Protein AF-A0A7W1V451-F1 (afdb_monomer)

Nearest PDB structures (foldseek):
  8eeu-assembly1_D  TM=3.106E-01  e=3.414E+00  Venezuelan equine encephalitis virus
  8eeu-assembly1_B  TM=3.093E-01  e=8.104E+00  Venezuelan equine encephalitis virus

Mean predicted aligned error: 8.92 Å

pLDDT: mean 75.68, std 14.33, range [35.28, 96.25]

Structure (mmCIF, N/CA/C/O backbone):
data_AF-A0A7W1V451-F1
#
_entry.id   AF-A0A7W1V451-F1
#
loop_
_atom_site.group_PDB
_atom_site.id
_atom_site.type_symbol
_atom_sit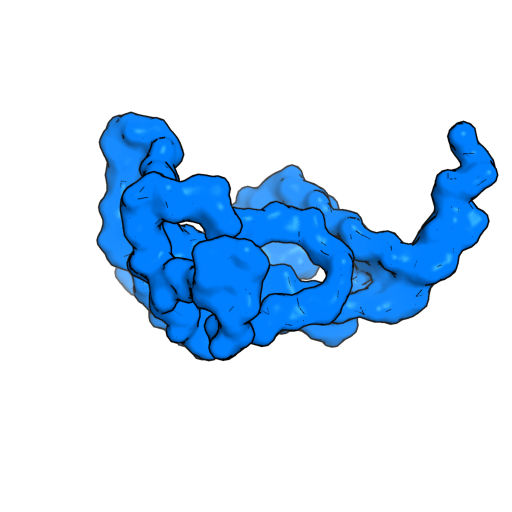e.label_atom_id
_atom_site.label_alt_id
_atom_site.label_comp_id
_atom_site.label_asym_id
_atom_site.label_entity_id
_atom_site.label_seq_id
_atom_site.pdbx_PDB_ins_code
_atom_site.Cartn_x
_atom_site.Cartn_y
_atom_site.Cartn_z
_atom_site.occupancy
_atom_site.B_iso_or_equiv
_atom_site.auth_seq_id
_atom_site.auth_comp_id
_atom_site.auth_asym_id
_atom_site.auth_atom_id
_atom_site.pdbx_PDB_model_num
ATOM 1 N N . MET A 1 1 ? -13.291 -2.517 11.610 1.00 83.94 1 MET A N 1
ATOM 2 C CA . MET A 1 1 ? -13.095 -3.174 10.296 1.00 83.94 1 MET A CA 1
ATOM 3 C C . MET A 1 1 ? -11.725 -3.827 10.318 1.00 83.94 1 MET A C 1
ATOM 5 O O . MET A 1 1 ? -10.868 -3.314 11.020 1.00 83.94 1 MET A O 1
ATOM 9 N N . THR A 1 2 ? -11.513 -4.930 9.608 1.00 88.25 2 THR A N 1
ATOM 10 C CA . THR A 1 2 ? -10.201 -5.589 9.519 1.00 88.25 2 THR A CA 1
ATOM 11 C C . THR A 1 2 ? -9.749 -5.605 8.068 1.00 88.25 2 THR A C 1
ATOM 13 O O . THR A 1 2 ? -10.514 -6.036 7.213 1.00 88.25 2 THR A O 1
ATOM 16 N N . LEU A 1 3 ? -8.558 -5.087 7.781 1.00 87.88 3 LEU A N 1
ATOM 17 C CA . LEU A 1 3 ? -7.928 -5.180 6.467 1.00 87.88 3 LEU A CA 1
ATOM 18 C C . LEU A 1 3 ? -7.294 -6.563 6.315 1.00 87.88 3 LEU A C 1
ATOM 20 O O . LEU A 1 3 ? -6.663 -7.053 7.243 1.00 87.88 3 LEU A O 1
ATOM 24 N N . GLU A 1 4 ? -7.495 -7.182 5.156 1.00 90.00 4 GLU A N 1
ATOM 25 C CA . G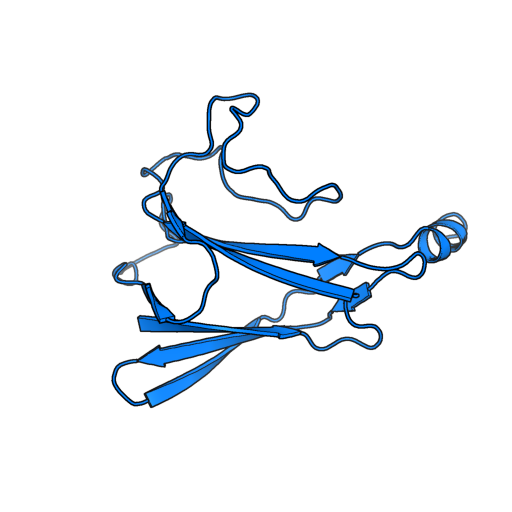LU A 1 4 ? -7.037 -8.551 4.881 1.00 90.00 4 GLU A CA 1
ATOM 26 C C . GLU A 1 4 ? -6.044 -8.570 3.704 1.00 90.00 4 GLU A C 1
ATOM 28 O O . GLU A 1 4 ? -5.130 -9.388 3.659 1.00 90.00 4 GLU A O 1
ATOM 33 N N . GLY A 1 5 ? -6.167 -7.646 2.740 1.00 89.31 5 GLY A N 1
ATOM 34 C CA . GLY A 1 5 ? -5.185 -7.565 1.661 1.00 89.31 5 GLY A CA 1
ATOM 35 C C . GLY A 1 5 ? -5.470 -6.553 0.559 1.00 89.31 5 GLY A C 1
ATOM 36 O O . GLY A 1 5 ? -6.491 -5.861 0.542 1.00 89.31 5 GLY A O 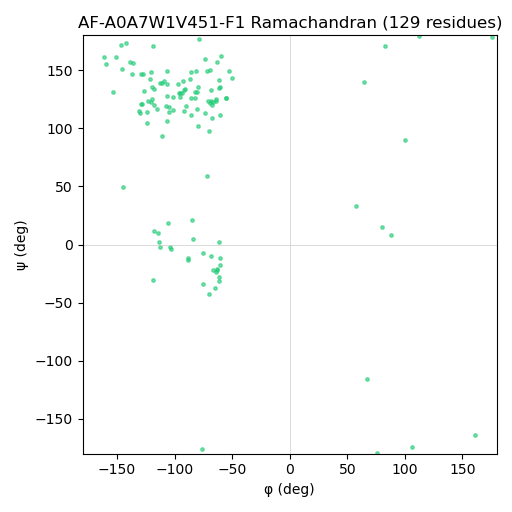1
ATOM 37 N N . VAL A 1 6 ? -4.533 -6.488 -0.391 1.00 89.62 6 VAL A N 1
ATOM 38 C CA . VAL A 1 6 ? -4.615 -5.649 -1.591 1.00 89.62 6 VAL A CA 1
ATOM 39 C C . VAL A 1 6 ? -4.397 -6.493 -2.838 1.00 89.62 6 VAL A C 1
ATOM 41 O O . VAL A 1 6 ? -3.435 -7.253 -2.939 1.00 89.62 6 VAL A O 1
ATOM 44 N N . ARG A 1 7 ? -5.278 -6.318 -3.825 1.00 91.00 7 ARG A N 1
ATOM 45 C CA . ARG A 1 7 ? -5.186 -6.977 -5.133 1.00 91.00 7 ARG A CA 1
ATOM 46 C C . ARG A 1 7 ? -5.069 -5.950 -6.243 1.00 91.00 7 ARG A C 1
ATOM 48 O O . ARG A 1 7 ? -5.830 -4.987 -6.292 1.00 91.00 7 ARG A O 1
ATOM 55 N N . LEU A 1 8 ? -4.160 -6.189 -7.180 1.00 89.44 8 LEU A N 1
ATOM 56 C CA . LEU A 1 8 ? -3.942 -5.324 -8.338 1.00 89.44 8 LEU A CA 1
ATOM 57 C C . LEU A 1 8 ? -4.430 -6.017 -9.614 1.00 89.44 8 LEU A C 1
ATOM 59 O O . LEU A 1 8 ? -4.205 -7.213 -9.795 1.00 89.44 8 LEU A O 1
ATOM 63 N N . ALA A 1 9 ? -5.050 -5.265 -10.528 1.00 84.00 9 ALA A N 1
ATOM 64 C CA . ALA A 1 9 ? -5.293 -5.723 -11.895 1.00 84.00 9 ALA A CA 1
ATOM 65 C C . ALA A 1 9 ? -4.613 -4.786 -12.890 1.00 84.00 9 ALA A C 1
ATOM 67 O O . ALA A 1 9 ? -4.901 -3.593 -12.929 1.00 84.00 9 ALA A O 1
ATOM 68 N N . GLY A 1 10 ? -3.738 -5.341 -13.724 1.00 79.19 10 GLY A N 1
ATOM 69 C CA . GLY A 1 10 ? -3.050 -4.624 -14.790 1.00 79.19 10 GLY A CA 1
ATOM 70 C C . GLY A 1 10 ? -2.519 -5.584 -15.848 1.00 79.19 10 GLY A C 1
ATOM 71 O O . GLY A 1 10 ? -2.276 -6.754 -15.555 1.00 79.19 10 GLY A O 1
ATOM 72 N N . ASP A 1 11 ? -2.334 -5.082 -17.072 1.00 76.62 11 ASP A N 1
ATOM 73 C CA . ASP A 1 11 ? -1.795 -5.865 -18.199 1.00 76.62 11 ASP A CA 1
ATOM 74 C C . ASP A 1 11 ? -0.370 -6.366 -17.910 1.00 76.62 11 ASP A C 1
ATOM 76 O O . ASP A 1 11 ? 0.036 -7.438 -18.355 1.00 76.62 11 ASP A O 1
ATOM 80 N N . LYS A 1 12 ? 0.377 -5.580 -17.128 1.00 80.12 12 LYS A N 1
ATOM 81 C CA . LYS A 1 12 ? 1.632 -5.969 -16.489 1.00 80.12 12 LYS A CA 1
ATOM 82 C C . LYS A 1 12 ? 1.494 -5.759 -14.993 1.00 80.12 12 LYS A C 1
ATOM 84 O O . LYS A 1 12 ? 1.167 -4.651 -14.559 1.00 80.12 12 LYS A O 1
ATOM 89 N N . GLN A 1 13 ? 1.720 -6.822 -14.231 1.00 82.12 13 GLN A N 1
ATOM 90 C CA . GLN A 1 13 ? 1.708 -6.756 -12.777 1.00 82.12 13 GLN A CA 1
ATOM 91 C C . GLN A 1 13 ? 3.082 -6.332 -12.247 1.00 82.12 13 GLN A C 1
ATOM 93 O O . GLN A 1 13 ? 4.095 -6.665 -12.868 1.00 82.12 13 GLN A O 1
ATOM 98 N N . PRO A 1 14 ? 3.126 -5.618 -11.112 1.00 85.94 14 PRO A N 1
ATOM 99 C CA . PRO A 1 14 ? 4.352 -5.440 -10.344 1.00 85.94 14 PRO A CA 1
ATOM 100 C C . PRO A 1 14 ? 5.017 -6.787 -10.032 1.00 85.94 14 PRO A C 1
ATOM 102 O O . PRO A 1 14 ? 4.341 -7.802 -9.867 1.00 85.94 14 PRO A O 1
ATOM 105 N N . LEU A 1 15 ? 6.344 -6.780 -9.931 1.00 88.38 15 LEU A N 1
ATOM 106 C CA . LEU A 1 15 ? 7.142 -7.924 -9.490 1.00 88.38 15 LEU A CA 1
ATOM 107 C C . LEU A 1 15 ? 6.848 -8.269 -8.029 1.00 88.38 15 LEU A C 1
ATOM 109 O O . LEU A 1 15 ? 6.807 -9.441 -7.662 1.00 88.38 15 LEU A O 1
ATOM 113 N N . SER A 1 16 ? 6.642 -7.239 -7.210 1.00 87.81 16 SER A N 1
ATOM 114 C CA . SER A 1 16 ? 6.285 -7.359 -5.804 1.00 87.81 16 SER A CA 1
ATOM 115 C C . SER A 1 16 ? 5.350 -6.221 -5.397 1.00 87.81 16 SER A C 1
ATOM 117 O O . SER A 1 16 ? 5.357 -5.131 -5.980 1.00 87.81 16 SER A O 1
ATOM 119 N N . VAL A 1 17 ? 4.508 -6.514 -4.409 1.00 87.38 17 VAL A N 1
ATOM 120 C CA . VAL A 1 17 ? 3.615 -5.560 -3.757 1.00 87.38 17 VAL A CA 1
ATOM 121 C C . VAL A 1 17 ? 3.824 -5.746 -2.269 1.00 87.38 17 VAL A C 1
ATOM 123 O O . VAL A 1 17 ? 3.514 -6.814 -1.744 1.00 87.38 17 VAL A O 1
ATOM 126 N N . THR A 1 18 ? 4.348 -4.726 -1.603 1.00 87.75 18 THR A N 1
ATOM 127 C CA . THR A 1 18 ? 4.500 -4.740 -0.150 1.00 87.75 18 THR A CA 1
ATOM 128 C C . THR A 1 18 ? 3.613 -3.659 0.438 1.00 87.75 18 THR A C 1
ATOM 130 O O . THR A 1 18 ? 3.790 -2.483 0.107 1.00 87.75 18 THR A O 1
ATOM 133 N N . PRO A 1 19 ? 2.619 -4.041 1.245 1.00 85.75 19 PRO A N 1
ATOM 134 C CA . PRO A 1 19 ? 1.689 -3.080 1.795 1.00 85.75 19 PRO A CA 1
ATOM 135 C C . PRO A 1 19 ? 1.981 -2.873 3.311 1.00 85.75 19 PRO A C 1
ATOM 137 O O . PRO A 1 19 ? 2.199 -3.846 4.033 1.00 85.75 19 PRO A O 1
ATOM 140 N N . TRP A 1 20 ? 1.946 -1.622 3.801 1.00 85.94 20 TRP A N 1
ATOM 141 C CA . TRP A 1 20 ? 1.951 -1.261 5.235 1.00 85.94 20 TRP A CA 1
ATOM 142 C C . TRP A 1 20 ? 0.809 -0.329 5.644 1.00 85.94 20 TRP A C 1
ATOM 144 O O . TRP A 1 20 ? 0.429 0.570 4.886 1.00 85.94 20 TRP A O 1
ATOM 154 N N . LEU A 1 21 ? 0.325 -0.502 6.876 1.00 84.38 21 LEU A N 1
ATOM 155 C CA . LEU A 1 21 ? -0.619 0.413 7.511 1.00 84.38 21 LEU A CA 1
ATOM 156 C C . LEU A 1 21 ? 0.136 1.418 8.385 1.00 84.38 21 LEU A C 1
ATOM 158 O O . LEU A 1 21 ? 0.897 1.017 9.268 1.00 84.38 21 LEU A O 1
ATOM 162 N N . LEU A 1 22 ? -0.122 2.705 8.166 1.00 80.94 22 LEU A N 1
ATOM 163 C CA . LEU A 1 22 ? 0.303 3.790 9.048 1.00 80.94 22 LEU A CA 1
ATOM 164 C C . LEU A 1 22 ? -0.919 4.289 9.834 1.00 80.94 22 LEU A C 1
ATOM 166 O O . LEU A 1 22 ? -1.872 4.758 9.223 1.00 80.94 22 LEU A O 1
ATOM 170 N N . SER A 1 23 ? -0.914 4.186 11.162 1.00 78.19 23 SER A N 1
ATOM 171 C CA . SER A 1 23 ? -2.014 4.593 12.052 1.00 78.19 23 SER A CA 1
ATOM 172 C C . SER A 1 23 ? -1.594 5.699 13.027 1.00 78.19 23 SER A C 1
ATOM 174 O O . SER A 1 23 ? -0.415 6.036 13.141 1.00 78.19 23 SER A O 1
ATOM 176 N N . ASP A 1 24 ? -2.560 6.273 13.752 1.00 71.31 24 ASP A N 1
ATOM 177 C CA . ASP A 1 24 ? -2.340 7.286 14.800 1.00 71.31 24 ASP A CA 1
ATOM 178 C C . ASP A 1 24 ? -1.594 8.550 14.330 1.00 71.31 24 ASP A C 1
ATOM 180 O O . ASP A 1 24 ? -0.836 9.170 15.087 1.00 71.31 24 ASP A O 1
ATOM 184 N N . THR A 1 25 ? -1.795 8.963 13.076 1.00 68.12 25 THR A N 1
ATOM 185 C CA . THR A 1 25 ? -1.242 10.229 12.586 1.00 68.12 25 THR A CA 1
ATOM 186 C C . THR A 1 25 ? -1.933 11.399 13.313 1.00 68.12 25 THR A C 1
ATOM 188 O O . THR A 1 25 ? -3.161 11.510 13.292 1.00 68.12 25 THR A O 1
ATOM 191 N N . PRO A 1 26 ? -1.199 12.292 14.014 1.00 62.69 26 PRO A N 1
ATOM 192 C CA . PRO A 1 26 ? -1.823 13.378 14.762 1.00 62.69 26 PRO A CA 1
ATOM 193 C C . PRO A 1 26 ? -2.610 14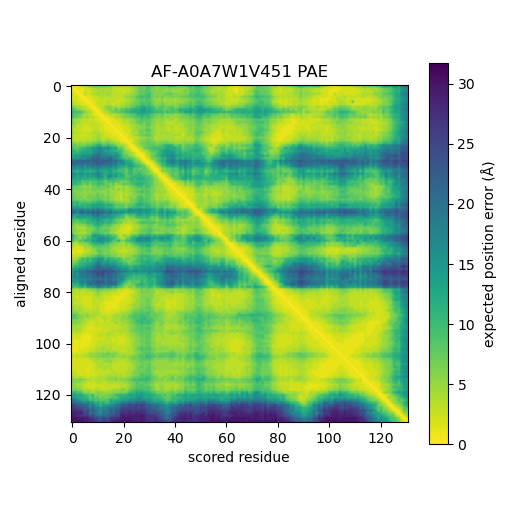.319 13.847 1.00 62.69 26 PRO A C 1
ATOM 195 O O . PRO A 1 26 ? -2.151 14.665 12.750 1.00 62.69 26 PRO A O 1
ATOM 198 N N . GLU A 1 27 ? -3.757 14.790 14.337 1.00 61.41 27 GLU A N 1
ATOM 199 C CA . GLU A 1 27 ? -4.589 15.774 13.643 1.00 61.41 27 GLU A CA 1
ATOM 200 C C . GLU A 1 27 ? -3.763 17.026 13.299 1.00 61.41 27 GLU A C 1
ATOM 202 O O . GLU A 1 27 ? -3.091 17.613 14.151 1.00 61.41 27 GLU A O 1
ATOM 207 N N . GLY A 1 28 ? -3.772 17.418 12.021 1.00 56.62 28 GLY A N 1
ATOM 208 C CA . GLY A 1 28 ? -2.978 18.543 11.515 1.00 56.62 28 GLY A CA 1
ATOM 209 C C . GLY A 1 28 ? -1.552 18.203 11.057 1.00 56.62 28 GLY A C 1
ATOM 210 O O . GLY A 1 28 ? -0.804 19.121 10.707 1.00 56.62 28 GLY A O 1
ATOM 211 N N . SER A 1 29 ? -1.173 16.921 10.980 1.00 59.62 29 SER A N 1
ATOM 212 C CA . SER A 1 29 ? 0.077 16.453 10.351 1.00 59.62 29 SER A CA 1
ATOM 213 C C . SER A 1 29 ? 0.049 16.573 8.813 1.00 59.62 29 SER A C 1
ATOM 215 O O . SER A 1 29 ? 0.252 15.622 8.068 1.00 59.62 29 SER A O 1
ATOM 217 N N . ARG A 1 30 ? -0.141 17.794 8.298 1.00 51.03 30 ARG A N 1
ATOM 218 C CA . ARG A 1 30 ? -0.264 18.125 6.858 1.00 51.03 30 ARG A CA 1
ATOM 219 C C . ARG A 1 30 ? 0.963 17.805 5.986 1.00 51.03 30 ARG A C 1
ATOM 221 O O . ARG A 1 30 ? 0.959 18.125 4.802 1.00 51.03 30 ARG A O 1
ATOM 228 N N . ASN A 1 31 ? 2.010 17.216 6.561 1.00 50.09 31 ASN A N 1
ATOM 229 C CA . ASN A 1 31 ? 3.294 16.966 5.907 1.00 50.09 31 ASN A CA 1
ATOM 230 C C . ASN A 1 31 ? 3.610 15.473 5.707 1.00 50.09 31 ASN A C 1
ATOM 232 O O . ASN A 1 31 ? 4.700 15.175 5.229 1.00 50.09 31 ASN A O 1
ATOM 236 N N . ALA A 1 32 ? 2.718 14.550 6.088 1.00 52.66 32 ALA A N 1
ATOM 237 C CA . ALA A 1 32 ? 3.033 13.117 6.128 1.00 52.66 32 ALA A CA 1
ATOM 238 C C . ALA A 1 32 ? 2.279 12.247 5.111 1.00 52.66 32 ALA A C 1
ATOM 240 O O . ALA A 1 32 ? 2.550 11.054 5.045 1.00 52.66 32 ALA A O 1
ATOM 241 N N . THR A 1 33 ? 1.378 12.812 4.303 1.00 55.41 33 THR A N 1
ATOM 242 C CA . THR A 1 33 ? 0.646 12.019 3.307 1.00 55.41 33 THR A CA 1
ATOM 243 C C . THR A 1 33 ? 1.621 11.542 2.234 1.00 55.41 33 THR A C 1
ATOM 245 O O . THR A 1 33 ? 2.240 12.356 1.535 1.00 55.41 33 THR A O 1
ATOM 248 N N . PHE A 1 34 ? 1.753 10.226 2.067 1.00 61.62 34 PHE A N 1
ATOM 249 C CA . PHE A 1 34 ? 2.505 9.675 0.945 1.00 61.62 34 PHE A CA 1
ATOM 250 C C . PHE A 1 34 ? 1.734 9.929 -0.354 1.00 61.62 34 PHE A C 1
ATOM 252 O O . PHE A 1 34 ? 0.814 9.203 -0.725 1.00 61.62 34 PHE A O 1
ATOM 259 N N . GLY A 1 35 ? 2.118 10.984 -1.075 1.00 57.00 35 GLY A N 1
ATOM 260 C CA . GLY A 1 35 ? 1.766 11.112 -2.485 1.00 57.00 35 GLY A CA 1
ATOM 261 C C . GLY A 1 35 ? 2.399 9.978 -3.297 1.00 57.00 35 GLY A C 1
ATOM 262 O O . GLY A 1 35 ? 3.407 9.399 -2.893 1.00 57.00 35 GLY A O 1
ATOM 263 N N . SER A 1 36 ? 1.844 9.661 -4.467 1.00 60.41 36 SER A N 1
ATOM 264 C CA . SER A 1 36 ? 2.485 8.707 -5.378 1.00 60.41 36 SER A CA 1
ATOM 265 C C . SER A 1 36 ? 3.865 9.229 -5.797 1.00 60.41 36 SER A C 1
ATOM 267 O O . SER A 1 36 ? 3.963 10.216 -6.527 1.00 60.41 36 SER A O 1
ATOM 269 N N . VAL A 1 37 ? 4.928 8.569 -5.337 1.00 65.56 37 VAL A N 1
ATOM 270 C CA . VAL A 1 37 ? 6.324 8.914 -5.639 1.00 65.56 37 VAL A CA 1
ATOM 271 C C . VAL A 1 37 ? 7.037 7.747 -6.319 1.00 65.56 37 VAL A C 1
ATOM 273 O O . VAL A 1 37 ? 6.722 6.585 -6.081 1.00 65.56 37 VAL A O 1
ATOM 276 N N . LEU A 1 38 ? 7.999 8.063 -7.188 1.00 67.50 38 LEU A N 1
ATOM 277 C CA . LEU A 1 38 ? 8.918 7.084 -7.770 1.00 67.50 38 LEU A CA 1
ATOM 278 C C . LEU A 1 38 ? 10.211 7.078 -6.952 1.00 67.50 38 LEU A C 1
ATOM 280 O O . LEU A 1 38 ? 10.796 8.138 -6.729 1.00 67.50 38 LEU A O 1
ATOM 284 N N . GLY A 1 39 ? 10.677 5.900 -6.546 1.00 74.81 39 GLY A N 1
ATOM 285 C CA . GLY A 1 39 ? 11.907 5.764 -5.773 1.00 74.81 39 GLY A CA 1
ATOM 286 C C . GLY A 1 39 ? 11.993 4.435 -5.039 1.00 74.81 39 GLY A C 1
ATOM 287 O O . GLY A 1 39 ? 11.266 3.492 -5.351 1.00 74.81 39 GLY A O 1
ATOM 288 N N . SER A 1 40 ? 12.896 4.376 -4.064 1.00 76.06 40 SER A N 1
ATOM 289 C CA . SER A 1 40 ? 12.916 3.286 -3.094 1.00 76.06 40 SER A CA 1
ATOM 290 C C . SER A 1 40 ? 11.695 3.382 -2.176 1.00 76.06 40 SER A C 1
ATOM 292 O O . SER A 1 40 ? 11.242 4.498 -1.900 1.00 76.06 40 SER A O 1
ATOM 294 N N . PRO A 1 41 ? 11.185 2.248 -1.668 1.00 76.44 41 PRO A N 1
ATOM 295 C CA . PRO A 1 41 ? 10.244 2.263 -0.556 1.00 76.44 41 PRO A CA 1
ATOM 296 C C . PRO A 1 41 ? 10.785 3.133 0.591 1.00 76.44 41 PRO A C 1
ATOM 298 O O . PRO A 1 41 ? 12.003 3.140 0.807 1.00 76.44 41 PRO A O 1
ATOM 301 N N . PRO A 1 42 ? 9.925 3.877 1.303 1.00 74.19 42 PRO A N 1
ATOM 302 C CA . PRO A 1 42 ? 10.362 4.652 2.456 1.00 74.19 42 PRO A CA 1
ATOM 303 C C . PRO A 1 42 ? 10.946 3.732 3.535 1.00 74.19 42 PRO A C 1
ATOM 305 O O . PRO A 1 42 ? 10.371 2.693 3.858 1.00 74.19 42 PRO A O 1
ATOM 308 N N . ASP A 1 43 ? 12.077 4.130 4.116 1.00 79.75 43 ASP A N 1
ATOM 309 C CA . ASP A 1 43 ? 12.536 3.580 5.389 1.00 79.75 43 ASP A CA 1
ATOM 310 C C . ASP A 1 43 ? 11.763 4.277 6.513 1.00 79.75 43 ASP A C 1
ATOM 312 O O . ASP A 1 43 ? 12.027 5.432 6.853 1.00 79.75 43 ASP A O 1
ATOM 316 N N . PHE A 1 44 ? 10.764 3.601 7.074 1.00 75.75 44 PHE A N 1
ATOM 317 C CA . PHE A 1 44 ? 9.914 4.183 8.115 1.00 75.75 44 PHE A CA 1
ATOM 318 C C . PHE A 1 44 ? 10.646 4.425 9.446 1.00 75.75 44 PHE A C 1
ATOM 320 O O . PHE A 1 44 ? 10.105 5.097 10.323 1.00 75.75 44 PHE A O 1
ATOM 327 N N . SER A 1 45 ? 11.875 3.920 9.606 1.00 74.75 45 SER A N 1
ATOM 328 C CA . SER A 1 45 ? 12.721 4.176 10.777 1.00 74.75 45 SER A CA 1
ATOM 329 C C . SER A 1 45 ? 13.593 5.434 10.643 1.00 74.75 45 SER A C 1
ATOM 331 O O . SER A 1 45 ? 14.171 5.898 11.631 1.00 74.75 45 SER A O 1
ATOM 333 N N . GLU A 1 46 ? 13.681 6.012 9.441 1.00 75.38 46 GLU A N 1
ATOM 334 C CA . GLU A 1 46 ? 14.491 7.193 9.153 1.00 75.38 46 GLU A CA 1
ATOM 335 C C . GLU A 1 46 ? 13.785 8.506 9.553 1.00 75.38 46 GLU A C 1
ATOM 337 O O . GLU A 1 46 ? 12.561 8.649 9.504 1.00 75.38 46 GLU A O 1
ATOM 342 N N . SER A 1 47 ? 14.575 9.518 9.935 1.00 68.88 47 SER A N 1
ATOM 343 C CA . SER A 1 47 ? 14.084 10.887 10.120 1.00 68.88 47 SER A CA 1
ATOM 344 C C . SER A 1 47 ? 14.096 11.649 8.792 1.00 68.88 47 SER A C 1
ATOM 346 O O . SER A 1 47 ? 15.157 12.025 8.302 1.00 68.88 47 SER A O 1
ATOM 348 N N . TYR A 1 48 ? 12.918 11.963 8.259 1.00 70.69 48 TYR A N 1
ATOM 349 C CA . TYR A 1 48 ? 12.742 12.726 7.021 1.00 70.69 48 TYR A CA 1
ATOM 350 C C . TYR A 1 48 ? 12.918 14.245 7.225 1.00 70.69 48 TYR A C 1
ATOM 352 O O . TYR A 1 48 ? 13.134 14.735 8.337 1.00 70.69 48 TYR A O 1
ATOM 360 N N . SER A 1 49 ? 12.844 15.027 6.136 1.00 52.44 49 SER A N 1
ATOM 361 C CA . SER A 1 49 ? 13.211 16.458 6.076 1.00 52.44 49 SER A CA 1
ATOM 362 C C . SER A 1 49 ? 12.424 17.403 6.998 1.00 52.44 49 SER A C 1
ATOM 364 O O . SER A 1 49 ? 12.820 18.556 7.164 1.00 52.44 49 SER A O 1
ATOM 366 N N . SER A 1 50 ? 11.329 16.943 7.604 1.00 56.81 50 SER A N 1
ATOM 367 C CA . SER A 1 50 ? 10.538 17.677 8.606 1.00 56.81 50 SER A CA 1
ATOM 368 C C . SER A 1 50 ? 10.501 16.994 9.983 1.00 56.81 50 SER A C 1
ATOM 370 O O . SER A 1 50 ? 9.711 17.396 10.834 1.00 56.81 50 SER A O 1
ATOM 372 N N . GLY A 1 51 ? 11.347 15.983 10.206 1.00 63.50 51 GLY A N 1
ATOM 373 C CA . GLY A 1 51 ? 11.279 15.042 11.328 1.00 63.50 51 GLY A CA 1
ATOM 374 C C . GLY A 1 51 ? 10.929 13.625 10.860 1.00 63.50 51 GLY A C 1
ATOM 375 O O . GLY A 1 51 ? 10.748 13.388 9.667 1.00 63.50 51 GLY A O 1
ATOM 376 N N . GLY A 1 52 ? 10.847 12.676 11.797 1.00 64.62 52 GLY A N 1
ATOM 377 C CA . GLY A 1 52 ? 10.354 11.322 11.511 1.00 64.62 52 GLY A CA 1
ATOM 378 C C . GLY A 1 52 ? 8.921 11.320 10.976 1.00 64.62 52 GLY A C 1
ATOM 379 O O . GLY A 1 52 ? 8.189 12.302 11.134 1.00 64.62 52 GLY A O 1
ATOM 380 N N . LEU A 1 53 ? 8.524 10.213 10.347 1.00 68.00 53 LEU A N 1
ATOM 381 C CA . LEU A 1 53 ? 7.127 10.005 9.973 1.00 68.00 53 LEU A CA 1
ATOM 382 C C . LEU A 1 53 ? 6.283 9.929 11.254 1.00 68.00 53 LEU A C 1
ATOM 384 O O . LEU A 1 53 ? 6.620 9.159 12.154 1.00 68.00 53 LEU A O 1
ATOM 388 N N . PRO A 1 54 ? 5.232 10.750 11.392 1.00 71.25 54 PRO A N 1
ATOM 389 C CA . PRO A 1 54 ? 4.343 10.666 12.538 1.00 71.25 54 PRO A CA 1
ATOM 390 C C . PRO A 1 54 ? 3.466 9.408 12.451 1.00 71.25 54 PRO A C 1
ATOM 392 O O . PRO A 1 54 ? 3.091 8.998 11.357 1.00 71.25 54 PRO A O 1
ATOM 395 N N . GLY A 1 55 ? 3.090 8.854 13.605 1.00 75.31 55 GLY A N 1
ATOM 396 C CA . GLY A 1 55 ? 2.199 7.693 13.709 1.00 75.31 55 GLY A CA 1
ATOM 397 C C . GLY A 1 55 ? 2.915 6.395 14.089 1.00 75.31 55 GLY A C 1
ATOM 398 O O . GLY A 1 55 ? 4.103 6.392 14.417 1.00 75.31 55 GLY A O 1
ATOM 399 N N . ASN A 1 56 ? 2.165 5.298 14.069 1.00 76.75 56 ASN A N 1
ATOM 400 C CA . ASN A 1 56 ? 2.647 3.936 14.276 1.00 76.75 56 ASN A CA 1
ATOM 401 C C . ASN A 1 56 ? 2.515 3.159 12.966 1.00 76.75 56 ASN A C 1
ATOM 403 O O . ASN A 1 56 ? 1.506 3.283 12.278 1.00 76.75 56 ASN A O 1
ATOM 407 N N . TYR A 1 57 ? 3.510 2.344 12.624 1.00 78.00 57 TYR A N 1
ATOM 408 C CA . TYR A 1 57 ? 3.403 1.418 11.499 1.00 78.00 57 TYR A CA 1
ATOM 409 C C . TYR A 1 57 ? 3.252 -0.011 12.007 1.00 78.00 57 TYR A C 1
ATOM 411 O O . TYR A 1 57 ? 3.771 -0.369 13.066 1.00 78.00 57 TYR A O 1
ATOM 419 N N . THR A 1 58 ? 2.547 -0.823 11.228 1.00 78.12 58 THR A N 1
ATOM 420 C CA . THR A 1 58 ? 2.490 -2.272 11.429 1.00 78.12 58 THR A CA 1
ATOM 421 C C . THR A 1 58 ? 3.065 -2.959 10.200 1.00 78.12 58 THR A C 1
ATOM 423 O O . THR A 1 58 ? 2.751 -2.581 9.067 1.00 78.12 58 THR A O 1
ATOM 426 N N . ASP A 1 59 ? 3.936 -3.941 10.430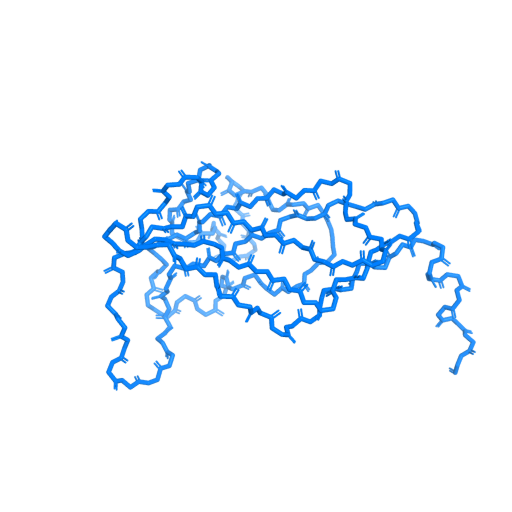 1.00 68.75 59 ASP A N 1
ATOM 427 C CA . ASP A 1 59 ? 4.482 -4.775 9.367 1.00 68.75 59 ASP A CA 1
ATOM 428 C C . ASP A 1 59 ? 3.370 -5.673 8.812 1.00 68.75 59 ASP A C 1
ATOM 430 O O . ASP A 1 59 ? 2.782 -6.451 9.558 1.00 68.75 59 ASP A O 1
ATOM 434 N N . GLU A 1 60 ? 3.123 -5.550 7.503 1.00 66.94 60 GLU A N 1
ATOM 435 C CA . GLU A 1 60 ? 2.132 -6.301 6.719 1.00 66.94 60 GLU A CA 1
ATOM 436 C C . GLU A 1 60 ? 0.655 -6.051 7.111 1.00 66.94 60 GLU A C 1
ATOM 438 O O . GLU A 1 60 ? 0.273 -5.903 8.267 1.00 66.94 60 GLU A O 1
ATOM 443 N N . PHE A 1 61 ? -0.220 -5.966 6.103 1.00 74.75 61 PHE A N 1
ATOM 444 C CA . PHE A 1 61 ? -1.645 -5.630 6.281 1.00 74.75 61 PHE A CA 1
ATOM 445 C C . PHE A 1 61 ? -2.526 -6.744 6.846 1.00 74.75 61 PHE A C 1
ATOM 447 O O . PHE A 1 61 ? -3.708 -6.494 7.081 1.00 74.75 61 PHE A O 1
ATOM 454 N N . ASP A 1 62 ? -2.003 -7.957 6.998 1.00 74.25 62 ASP A N 1
ATOM 455 C CA . ASP A 1 62 ? -2.819 -9.139 7.264 1.00 74.25 62 ASP A CA 1
ATOM 456 C C . ASP A 1 62 ? -3.460 -9.068 8.661 1.00 74.25 62 ASP A C 1
ATOM 458 O O . ASP A 1 62 ? -2.786 -9.145 9.692 1.00 74.25 62 ASP A O 1
ATOM 462 N N . GLY A 1 63 ? -4.778 -8.866 8.699 1.00 80.56 63 GLY A N 1
ATOM 463 C CA . GLY A 1 63 ? -5.552 -8.775 9.933 1.00 80.56 63 GLY A CA 1
ATOM 464 C C . GLY A 1 63 ? -5.498 -7.415 10.638 1.00 80.56 63 GLY A C 1
ATOM 465 O O . GLY A 1 63 ? -5.894 -7.326 11.806 1.00 80.56 63 GLY A O 1
ATOM 466 N N . ALA A 1 64 ? -5.045 -6.346 9.974 1.00 84.06 64 ALA A N 1
ATOM 467 C CA . ALA A 1 64 ? -4.913 -5.032 10.603 1.00 84.06 64 ALA A CA 1
ATOM 468 C C . ALA A 1 64 ? -6.286 -4.410 10.932 1.00 84.06 64 ALA A C 1
ATOM 470 O O . ALA A 1 64 ? -7.147 -4.245 10.063 1.00 84.06 64 ALA A O 1
ATOM 471 N N . VAL A 1 65 ? -6.514 -4.059 12.202 1.00 83.69 65 VAL A N 1
ATOM 472 C CA . VAL A 1 65 ? -7.790 -3.492 12.664 1.00 83.69 65 VAL A CA 1
ATOM 473 C C . VAL A 1 65 ? -7.810 -1.981 12.454 1.00 83.69 65 VAL A C 1
ATOM 475 O O . VAL A 1 65 ? -6.947 -1.273 12.953 1.00 83.69 65 VAL A O 1
ATOM 478 N N . ILE A 1 66 ? -8.847 -1.506 11.766 1.00 80.06 66 ILE A N 1
ATOM 479 C CA . ILE A 1 66 ? -9.205 -0.091 11.651 1.00 80.06 66 ILE A CA 1
ATOM 480 C C . ILE A 1 66 ? -10.418 0.165 12.547 1.00 80.06 66 ILE A C 1
ATOM 482 O O . ILE A 1 66 ? -11.509 -0.379 12.302 1.00 80.06 66 ILE A O 1
ATOM 486 N N . ASP A 1 67 ? -10.222 0.966 13.591 1.00 76.06 67 ASP A N 1
ATOM 487 C CA . ASP A 1 67 ? -11.237 1.363 14.573 1.00 76.06 67 ASP A CA 1
ATOM 488 C C . ASP A 1 67 ? -11.571 2.866 14.541 1.00 76.06 67 ASP A C 1
ATOM 490 O O . ASP A 1 67 ? -12.357 3.346 15.363 1.00 76.06 67 ASP A O 1
ATOM 494 N N . ASP A 1 68 ? -11.083 3.577 13.520 1.00 71.44 68 ASP A N 1
ATOM 495 C CA . ASP A 1 68 ? -11.413 4.976 13.272 1.00 71.44 68 ASP A CA 1
ATOM 496 C C . ASP A 1 68 ? -12.913 5.150 12.958 1.00 71.44 68 ASP A C 1
ATOM 498 O O . ASP A 1 68 ? -13.448 4.530 12.026 1.00 71.44 68 ASP A O 1
ATOM 502 N N . PRO A 1 69 ? -13.644 5.993 13.712 1.00 68.75 69 PRO A N 1
ATOM 503 C CA . PRO A 1 69 ? -15.049 6.238 13.439 1.00 68.75 69 PRO A CA 1
ATOM 504 C C . PRO A 1 69 ? -15.198 7.000 12.120 1.00 68.75 69 PRO A C 1
ATOM 506 O O . PRO A 1 69 ? -14.552 8.027 11.916 1.00 68.75 69 PRO A O 1
ATOM 509 N N . CYS A 1 70 ? -16.109 6.552 11.248 1.00 65.69 70 CYS A N 1
ATOM 510 C CA . CYS A 1 70 ? -16.419 7.295 10.030 1.00 65.69 70 CYS A CA 1
ATOM 511 C C . CYS A 1 70 ? -16.824 8.736 10.393 1.00 65.69 70 CYS A C 1
ATOM 513 O O . CYS A 1 70 ? -17.740 8.919 11.208 1.00 65.69 70 CYS A O 1
ATOM 515 N N . PRO A 1 71 ? -16.183 9.762 9.808 1.00 60.28 71 PRO A N 1
ATOM 516 C CA . PRO A 1 71 ? -16.508 11.138 10.132 1.00 60.28 71 PRO A CA 1
ATOM 517 C C . PRO A 1 71 ? -17.964 11.427 9.760 1.00 60.28 71 PRO A C 1
ATOM 519 O O . PRO A 1 71 ? -18.443 11.074 8.682 1.00 60.28 71 PRO A O 1
ATOM 522 N N . SER A 1 72 ? -18.687 12.090 10.664 1.00 55.81 72 SER A N 1
ATOM 523 C CA . SER A 1 72 ? -20.076 12.491 10.419 1.00 55.81 72 SER A CA 1
ATOM 524 C C . SER A 1 72 ? -20.188 13.543 9.307 1.00 55.81 72 SER A C 1
ATOM 526 O O . SER A 1 72 ? -21.251 13.655 8.696 1.00 55.81 72 SER A O 1
ATOM 528 N N . GLN A 1 73 ? -19.102 14.285 9.027 1.00 48.44 73 GLN A N 1
ATOM 529 C CA . GLN A 1 73 ? -18.935 15.205 7.896 1.00 48.44 73 GLN A CA 1
ATOM 530 C C . GLN A 1 73 ? -17.448 15.354 7.511 1.00 48.44 73 GLN A C 1
ATOM 532 O O . GLN A 1 73 ? -16.629 15.674 8.367 1.00 48.44 73 GLN A O 1
ATOM 537 N N . GLY A 1 74 ? -17.127 15.227 6.217 1.00 55.59 74 GLY A N 1
ATOM 538 C CA . GLY A 1 74 ? -15.813 15.569 5.644 1.00 55.59 74 GLY A CA 1
ATOM 539 C C . GLY A 1 74 ? -14.723 14.498 5.781 1.00 55.59 74 GLY A C 1
ATOM 540 O O . GLY A 1 74 ? -14.913 13.491 6.448 1.00 55.59 74 GLY A O 1
ATOM 541 N N . VAL A 1 75 ? -13.590 14.721 5.107 1.00 53.88 75 VAL A N 1
ATOM 542 C CA . VAL A 1 75 ? -12.330 13.984 5.325 1.00 53.88 75 VAL A CA 1
ATOM 543 C C . VAL A 1 75 ? -11.654 14.610 6.544 1.00 53.88 75 VAL A C 1
ATOM 545 O O . VAL A 1 75 ? -11.590 15.840 6.621 1.00 53.88 75 VAL A O 1
ATOM 548 N N . LYS A 1 76 ? -11.212 13.801 7.508 1.00 53.41 76 LYS A N 1
ATOM 549 C CA . LYS A 1 76 ? -10.499 14.288 8.690 1.00 53.41 76 LYS A CA 1
ATOM 550 C C . LYS A 1 76 ? -9.003 14.386 8.358 1.00 53.41 76 LYS A C 1
ATOM 552 O O . LYS A 1 76 ? -8.480 13.567 7.615 1.00 53.41 76 LYS A O 1
ATOM 557 N N . ASP A 1 77 ? -8.319 15.413 8.863 1.00 51.19 77 ASP A N 1
ATOM 558 C CA . ASP A 1 77 ? -6.852 15.460 8.812 1.00 51.19 77 ASP A CA 1
ATOM 559 C C . ASP A 1 77 ? -6.333 14.578 9.968 1.00 51.19 77 ASP A C 1
ATOM 561 O O . ASP A 1 77 ? -6.583 14.909 11.126 1.00 51.19 77 ASP A O 1
ATOM 565 N N . GLY A 1 78 ? -5.612 13.492 9.674 1.00 57.44 78 GLY A N 1
ATOM 566 C CA . GLY A 1 78 ? -5.086 12.538 10.664 1.00 57.44 78 GLY A CA 1
ATOM 567 C C . GLY A 1 78 ? -5.950 11.279 10.778 1.00 57.44 78 GLY A C 1
ATOM 568 O O . GLY A 1 78 ? -6.887 11.253 11.576 1.00 57.44 78 GLY A O 1
ATOM 569 N N . ASP A 1 79 ? -5.614 10.274 9.965 1.00 69.88 79 ASP A N 1
ATOM 570 C CA . ASP A 1 79 ? -6.326 9.003 9.786 1.00 69.88 79 ASP A CA 1
ATOM 571 C C . ASP A 1 79 ? -5.323 7.839 9.610 1.00 69.88 79 ASP A C 1
ATOM 573 O O . ASP A 1 79 ? -4.107 8.045 9.487 1.00 69.88 79 ASP A O 1
ATOM 577 N N . SER A 1 80 ? -5.847 6.611 9.580 1.00 77.44 80 SER A N 1
ATOM 578 C CA . SER A 1 80 ? -5.123 5.419 9.135 1.00 77.44 80 SER A CA 1
ATOM 579 C C . SER A 1 80 ? -4.903 5.429 7.610 1.00 77.44 80 SER A C 1
ATOM 581 O O . SER A 1 80 ? -5.861 5.485 6.836 1.00 77.44 80 SER A O 1
ATOM 583 N N . GLU A 1 81 ? -3.652 5.334 7.156 1.00 79.69 81 GLU A N 1
ATOM 584 C CA . GLU A 1 81 ? -3.261 5.380 5.741 1.00 79.69 81 GLU A CA 1
ATOM 585 C C . GLU A 1 81 ? -2.740 4.037 5.226 1.00 79.69 81 GLU A C 1
ATOM 587 O O . GLU A 1 81 ? -1.938 3.360 5.875 1.00 79.69 81 GLU A O 1
ATOM 592 N N . VAL A 1 82 ? -3.149 3.687 4.000 1.00 82.88 82 VAL A N 1
ATOM 593 C CA . VAL A 1 82 ? -2.633 2.513 3.292 1.00 82.88 82 VAL A CA 1
ATOM 594 C C . VAL A 1 82 ? -1.443 2.900 2.419 1.00 82.88 82 VAL A C 1
ATOM 596 O O . VAL A 1 82 ? -1.623 3.606 1.426 1.00 82.88 82 VAL A O 1
ATOM 599 N N . VAL A 1 83 ? -0.249 2.386 2.723 1.00 83.62 83 VAL A N 1
ATOM 600 C CA . VAL A 1 83 ? 0.958 2.615 1.915 1.00 83.62 83 VAL A CA 1
ATOM 601 C C . VAL A 1 83 ? 1.319 1.358 1.130 1.00 83.62 83 VAL A C 1
ATOM 603 O O . VAL A 1 83 ? 1.444 0.274 1.695 1.00 83.62 83 VAL A O 1
ATOM 606 N N . LEU A 1 84 ? 1.508 1.501 -0.185 1.00 86.31 84 LEU A N 1
ATOM 607 C CA . LEU A 1 84 ? 1.886 0.410 -1.087 1.00 86.31 84 LEU A CA 1
ATOM 608 C C . LEU A 1 84 ? 3.248 0.698 -1.724 1.00 86.31 84 LEU A C 1
ATOM 610 O O . LEU A 1 84 ? 3.384 1.669 -2.470 1.00 86.31 84 LEU A O 1
ATOM 614 N N . ALA A 1 85 ? 4.231 -0.173 -1.499 1.00 87.06 85 ALA A N 1
ATOM 615 C CA . ALA A 1 85 ? 5.416 -0.248 -2.346 1.00 87.06 85 ALA A CA 1
ATOM 616 C C . ALA A 1 85 ? 5.180 -1.248 -3.472 1.00 87.06 85 ALA A C 1
ATOM 618 O O . ALA A 1 85 ? 4.700 -2.361 -3.257 1.00 87.06 85 ALA A O 1
ATOM 619 N N . LEU A 1 86 ? 5.544 -0.835 -4.681 1.00 87.88 86 LEU A N 1
ATOM 620 C CA . LEU A 1 86 ? 5.378 -1.615 -5.894 1.00 87.88 86 LEU A CA 1
ATOM 621 C C . LEU A 1 86 ? 6.715 -1.662 -6.621 1.00 87.88 86 LEU A C 1
ATOM 623 O O . LEU A 1 86 ? 7.244 -0.622 -7.016 1.00 87.88 86 LEU A O 1
ATOM 627 N N . GLU A 1 87 ? 7.243 -2.860 -6.831 1.00 88.31 87 GLU A N 1
ATOM 628 C CA . GLU A 1 87 ? 8.452 -3.057 -7.624 1.00 88.31 87 GLU A CA 1
ATOM 629 C C . GLU A 1 87 ? 8.079 -3.451 -9.053 1.00 88.31 87 GLU A C 1
ATOM 631 O O . GLU A 1 87 ? 7.171 -4.250 -9.273 1.00 88.31 87 GLU A O 1
ATOM 636 N N . THR A 1 88 ? 8.767 -2.906 -10.053 1.00 87.81 88 THR A N 1
ATOM 637 C CA . THR A 1 88 ? 8.524 -3.222 -11.466 1.00 87.81 88 THR A CA 1
ATOM 638 C C . THR A 1 88 ? 9.837 -3.427 -12.208 1.00 87.81 88 THR A C 1
ATOM 640 O O . THR A 1 88 ? 10.874 -2.896 -11.817 1.00 87.81 88 THR A O 1
ATOM 643 N N . ASP A 1 89 ? 9.787 -4.170 -13.312 1.00 88.44 89 ASP A N 1
ATOM 644 C CA . ASP A 1 89 ? 10.914 -4.296 -14.233 1.00 88.44 89 ASP A CA 1
ATOM 645 C C . ASP A 1 89 ? 11.098 -3.041 -15.117 1.00 88.44 89 ASP A C 1
ATOM 647 O O . ASP A 1 89 ? 10.389 -2.034 -14.996 1.00 88.44 89 ASP A O 1
ATOM 651 N N . THR A 1 90 ? 12.051 -3.107 -16.054 1.00 87.25 90 THR A N 1
ATOM 652 C CA . THR A 1 90 ? 12.346 -2.031 -17.017 1.00 87.25 90 THR A CA 1
ATOM 653 C C . THR A 1 90 ? 11.176 -1.674 -17.923 1.00 87.25 90 THR A C 1
ATOM 655 O O . THR A 1 90 ? 11.180 -0.591 -18.512 1.00 87.25 90 THR A O 1
ATOM 658 N N . ALA A 1 91 ? 10.172 -2.538 -18.033 1.00 85.94 91 ALA A N 1
ATOM 659 C CA . ALA A 1 91 ? 9.006 -2.321 -18.859 1.00 85.94 91 ALA A CA 1
ATOM 660 C C . ALA A 1 91 ? 7.885 -1.570 -18.128 1.00 85.94 91 ALA A C 1
ATOM 662 O O . ALA A 1 91 ? 6.979 -1.066 -18.791 1.00 85.94 91 ALA A O 1
ATOM 663 N N . GLY A 1 92 ? 7.967 -1.440 -16.802 1.00 87.06 92 GLY A N 1
ATOM 664 C CA . GLY A 1 92 ? 6.995 -0.715 -15.988 1.00 87.06 92 GLY A CA 1
ATOM 665 C C . GLY A 1 92 ? 5.684 -1.472 -15.762 1.00 87.06 92 GLY A C 1
ATOM 666 O O . GLY A 1 92 ? 5.471 -2.576 -16.267 1.00 87.06 92 GLY A O 1
ATOM 667 N N . ALA A 1 93 ? 4.766 -0.832 -15.040 1.00 86.31 93 ALA A N 1
ATOM 668 C CA . ALA A 1 93 ? 3.449 -1.381 -14.743 1.00 86.31 93 ALA A CA 1
ATOM 669 C C . ALA A 1 93 ? 2.355 -0.324 -14.901 1.00 86.31 93 ALA A C 1
ATOM 671 O O . ALA A 1 93 ? 2.542 0.863 -14.621 1.00 86.31 93 ALA A O 1
ATOM 672 N N . ARG A 1 94 ? 1.177 -0.776 -15.332 1.00 86.62 94 ARG A N 1
ATOM 673 C CA . ARG A 1 94 ? -0.039 0.035 -15.373 1.00 86.62 94 ARG A CA 1
ATOM 674 C C . ARG A 1 94 ? -1.163 -0.744 -14.714 1.00 86.62 94 ARG A C 1
ATOM 676 O O . ARG A 1 94 ? -1.628 -1.741 -15.259 1.00 86.62 94 ARG A O 1
ATOM 683 N N . VAL A 1 95 ? -1.620 -0.238 -13.577 1.00 87.94 95 VAL A N 1
ATOM 684 C CA . VAL A 1 95 ? -2.717 -0.799 -12.789 1.00 87.94 95 VAL A CA 1
ATOM 685 C C . VAL A 1 95 ? -3.890 0.178 -12.885 1.00 87.94 95 VAL A C 1
ATOM 687 O O . VAL A 1 95 ? -3.908 1.167 -12.158 1.00 87.94 95 VAL A O 1
ATOM 690 N N . PRO A 1 96 ? -4.836 -0.000 -13.826 1.00 87.62 96 PRO A N 1
ATOM 691 C CA . PRO A 1 96 ? -5.970 0.912 -13.996 1.00 87.62 96 PRO A CA 1
ATOM 692 C C . PRO A 1 96 ? -6.924 0.962 -12.798 1.00 87.62 96 PRO A C 1
ATOM 694 O O . PRO A 1 96 ? -7.662 1.933 -12.673 1.00 87.62 96 PRO A O 1
ATOM 697 N N . HIS A 1 97 ? -6.962 -0.090 -11.981 1.00 90.69 97 HIS A N 1
ATOM 698 C CA . HIS A 1 97 ? -7.748 -0.167 -10.755 1.00 90.69 97 HIS A CA 1
ATOM 699 C C . HIS A 1 97 ? -7.209 -1.287 -9.860 1.00 90.69 97 HIS A C 1
ATOM 701 O O . HIS A 1 97 ? -6.513 -2.197 -10.319 1.00 90.69 97 HIS A O 1
ATOM 707 N N . TRP A 1 98 ? -7.558 -1.229 -8.583 1.00 91.94 98 TRP A N 1
ATOM 708 C CA . TRP A 1 98 ? -7.132 -2.189 -7.570 1.00 91.94 98 TRP A CA 1
ATOM 709 C C . TRP A 1 98 ? -8.227 -2.380 -6.518 1.00 91.94 98 TRP A C 1
ATOM 711 O O . TRP A 1 98 ? -9.247 -1.690 -6.552 1.00 91.94 98 TRP A O 1
ATOM 721 N N . TRP A 1 99 ? -8.057 -3.353 -5.627 1.00 93.31 99 TRP A N 1
ATOM 722 C CA . TRP A 1 99 ? -9.016 -3.655 -4.568 1.00 93.31 99 TRP A CA 1
ATOM 723 C C . TRP A 1 99 ? -8.344 -3.722 -3.209 1.00 93.31 99 TRP A C 1
ATOM 725 O O . TRP A 1 99 ? -7.211 -4.191 -3.101 1.00 93.31 99 TRP A O 1
ATOM 735 N N . ILE A 1 100 ? -9.097 -3.306 -2.196 1.00 91.38 100 ILE A N 1
ATOM 736 C CA . ILE A 1 100 ? -8.821 -3.556 -0.785 1.00 91.38 100 ILE A CA 1
ATOM 737 C C . ILE A 1 100 ? -9.833 -4.595 -0.316 1.00 91.38 100 ILE A C 1
ATOM 739 O O . ILE A 1 100 ? -11.040 -4.347 -0.386 1.00 91.38 100 ILE A O 1
ATOM 743 N N . ASP A 1 101 ? -9.350 -5.741 0.143 1.00 92.38 101 ASP A N 1
ATOM 744 C CA . ASP A 1 101 ? -10.181 -6.767 0.765 1.00 92.38 101 ASP A CA 1
ATOM 745 C C . ASP A 1 101 ? -10.203 -6.543 2.278 1.00 92.38 101 ASP A C 1
ATOM 747 O O . ASP A 1 101 ? -9.168 -6.283 2.902 1.00 92.38 101 ASP A O 1
ATOM 751 N N . TYR A 1 102 ? -11.399 -6.584 2.861 1.00 91.69 102 TYR A N 1
ATOM 752 C CA . TYR A 1 102 ? -11.605 -6.292 4.273 1.00 91.69 102 TYR A CA 1
ATOM 753 C C . TYR A 1 102 ? -12.802 -7.048 4.842 1.00 91.69 102 TYR A C 1
ATOM 755 O O . TYR A 1 102 ? -13.701 -7.479 4.119 1.00 91.69 102 TYR A O 1
ATOM 763 N N . ARG A 1 103 ? -12.846 -7.154 6.167 1.00 93.06 103 ARG A N 1
ATOM 764 C CA . ARG A 1 103 ? -13.916 -7.807 6.912 1.00 93.06 103 ARG A CA 1
ATOM 765 C C . ARG A 1 103 ? -14.590 -6.850 7.892 1.00 93.06 103 ARG A C 1
ATOM 767 O O . ARG A 1 103 ? -13.947 -6.015 8.540 1.00 93.06 103 ARG A O 1
ATOM 774 N N . VAL A 1 104 ? -15.907 -6.982 8.035 1.00 91.31 104 VAL A N 1
ATOM 775 C CA . VAL A 1 104 ? -16.700 -6.317 9.079 1.00 91.31 104 VAL A CA 1
ATOM 776 C C . VAL A 1 104 ? -17.448 -7.391 9.859 1.00 91.31 104 VAL A C 1
ATOM 778 O O . VAL A 1 104 ? -18.415 -7.973 9.378 1.00 91.31 104 VAL A O 1
ATOM 781 N N . GLY A 1 105 ? -16.976 -7.686 11.072 1.00 91.25 105 GLY A N 1
ATOM 782 C CA . GLY A 1 105 ? -17.472 -8.836 11.827 1.00 91.25 105 GLY A CA 1
ATOM 783 C C . GLY A 1 105 ? -17.070 -10.146 11.146 1.00 91.25 105 GLY A C 1
ATOM 784 O O . GLY A 1 105 ? -15.884 -10.454 11.063 1.00 91.25 105 GLY A O 1
ATOM 785 N N . GLU A 1 106 ? -18.042 -10.918 10.669 1.00 93.50 106 GLU A N 1
ATOM 786 C CA . GLU A 1 106 ? -17.818 -12.176 9.934 1.00 93.50 106 GLU A CA 1
ATOM 787 C C . GLU A 1 106 ? -18.019 -12.026 8.418 1.00 93.50 106 GLU A C 1
ATOM 789 O O . GLU A 1 106 ? -17.792 -12.972 7.672 1.00 93.50 106 GLU A O 1
ATOM 794 N N . GLU A 1 107 ? -18.437 -10.846 7.954 1.00 96.25 107 GLU A N 1
ATOM 795 C CA . GLU A 1 107 ? -18.737 -10.597 6.545 1.00 96.25 107 GLU A CA 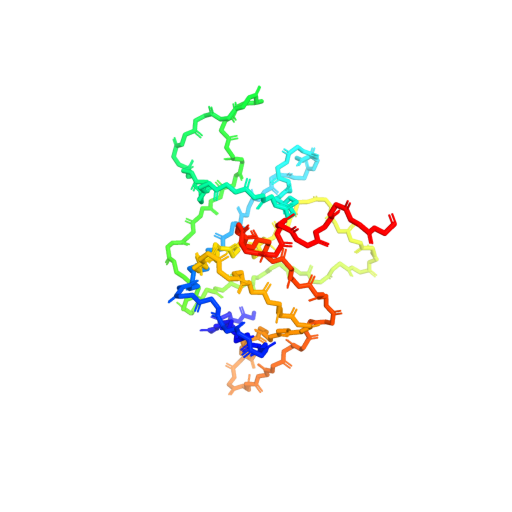1
ATOM 796 C C . GLU A 1 107 ? -17.524 -10.026 5.806 1.00 96.25 107 GLU A C 1
ATOM 798 O O . GLU A 1 107 ? -16.914 -9.050 6.252 1.00 96.25 107 GLU A O 1
ATOM 803 N N . GLU A 1 108 ? -17.197 -10.627 4.662 1.00 95.50 108 GLU A N 1
ATOM 804 C CA . GLU A 1 108 ? -16.102 -10.220 3.779 1.00 95.50 108 GLU A CA 1
ATOM 805 C C . GLU A 1 108 ? -16.587 -9.260 2.686 1.00 95.50 108 GLU A C 1
ATOM 807 O O . GLU A 1 108 ? -17.653 -9.437 2.089 1.00 95.50 108 GLU A O 1
ATOM 812 N N . PHE A 1 109 ? -15.767 -8.257 2.389 1.00 94.88 109 PHE A N 1
ATOM 813 C CA . PHE A 1 109 ? -16.036 -7.217 1.407 1.00 94.88 109 PHE A CA 1
ATOM 814 C C . PHE A 1 109 ? -14.781 -6.913 0.583 1.00 94.88 109 PHE A C 1
ATOM 816 O O . PHE A 1 109 ? -13.651 -7.096 1.032 1.00 94.88 109 PHE A O 1
ATOM 823 N N . SER A 1 110 ? -14.988 -6.364 -0.615 1.00 95.31 110 SER A N 1
ATOM 824 C CA . SER A 1 110 ? -13.917 -5.814 -1.449 1.00 95.31 110 SER A CA 1
ATOM 825 C C . SER A 1 110 ? -14.280 -4.404 -1.898 1.00 95.31 110 SER A C 1
ATOM 827 O O . SER A 1 110 ? -15.278 -4.206 -2.597 1.00 95.31 110 SER A O 1
ATOM 829 N N . LEU A 1 111 ? -13.447 -3.423 -1.557 1.00 91.88 111 LEU A N 1
ATOM 830 C CA . LEU A 1 111 ? -13.554 -2.060 -2.068 1.00 91.88 111 LEU A CA 1
ATOM 831 C C . LEU A 1 111 ? -12.722 -1.934 -3.340 1.00 91.88 111 LEU A C 1
ATOM 833 O O . LEU A 1 111 ? -11.507 -2.096 -3.304 1.00 91.88 111 LEU A O 1
ATOM 837 N N . ARG A 1 112 ? -13.365 -1.606 -4.461 1.00 93.19 112 ARG A N 1
ATOM 838 C CA . ARG A 1 112 ? -12.668 -1.277 -5.708 1.00 93.19 112 ARG A CA 1
ATOM 839 C C . ARG A 1 112 ? -12.224 0.184 -5.687 1.00 93.19 112 ARG A C 1
ATOM 841 O O . ARG A 1 112 ? -13.053 1.075 -5.527 1.00 93.19 112 ARG A O 1
ATOM 848 N N . VAL A 1 113 ? -10.937 0.419 -5.910 1.00 89.75 113 VAL A N 1
ATOM 849 C CA . VAL A 1 113 ? -10.340 1.747 -6.050 1.00 89.75 113 VAL A CA 1
ATOM 850 C C . VAL A 1 113 ? -10.107 2.035 -7.532 1.00 89.75 113 VAL A C 1
ATOM 852 O O . VAL A 1 113 ? -9.320 1.369 -8.206 1.00 89.75 113 VAL A O 1
ATOM 855 N N . ASP A 1 114 ? -10.810 3.045 -8.044 1.00 88.88 114 ASP A N 1
ATOM 856 C CA . ASP A 1 114 ? -10.801 3.471 -9.454 1.00 88.88 114 ASP A CA 1
ATOM 857 C C . ASP A 1 114 ? -9.654 4.439 -9.807 1.00 88.88 114 ASP A C 1
ATOM 859 O O . ASP A 1 114 ? -9.722 5.186 -10.784 1.00 88.88 114 ASP A O 1
ATOM 863 N N . TRP A 1 115 ? -8.588 4.451 -9.009 1.00 83.31 115 TRP A N 1
ATOM 864 C CA . TRP A 1 115 ? -7.394 5.251 -9.275 1.00 83.31 115 TRP A CA 1
ATOM 865 C C . TRP A 1 115 ? -6.340 4.415 -9.988 1.00 83.31 115 TRP A C 1
ATOM 867 O O . TRP A 1 115 ? -5.997 3.315 -9.550 1.00 83.31 115 TRP A O 1
ATOM 877 N N . ALA A 1 116 ? -5.811 4.962 -11.081 1.00 84.75 116 ALA A N 1
ATOM 878 C CA . ALA A 1 116 ? -4.772 4.302 -11.849 1.00 84.75 116 ALA A CA 1
ATOM 879 C C . ALA A 1 116 ? -3.394 4.537 -11.221 1.00 84.75 116 ALA A C 1
ATOM 881 O O . ALA A 1 116 ? -3.008 5.679 -10.975 1.00 84.75 116 ALA A O 1
ATOM 882 N N . ILE A 1 117 ? -2.626 3.463 -11.055 1.00 85.62 117 ILE A N 1
ATOM 883 C CA . ILE A 1 117 ? -1.207 3.519 -10.706 1.00 85.62 117 ILE A CA 1
ATOM 884 C C . ILE A 1 117 ? -0.400 3.280 -11.981 1.00 85.62 117 ILE A C 1
ATOM 886 O O . ILE A 1 117 ? -0.616 2.298 -12.701 1.00 85.62 117 ILE A O 1
ATOM 890 N N . VAL A 1 118 ? 0.525 4.192 -12.275 1.00 84.50 118 VAL A N 1
ATOM 891 C CA . VAL A 1 118 ? 1.414 4.110 -13.437 1.00 84.50 118 VAL A CA 1
ATOM 892 C C . VAL A 1 118 ? 2.856 4.174 -12.954 1.00 84.50 118 VAL A C 1
ATOM 894 O O . VAL A 1 118 ? 3.298 5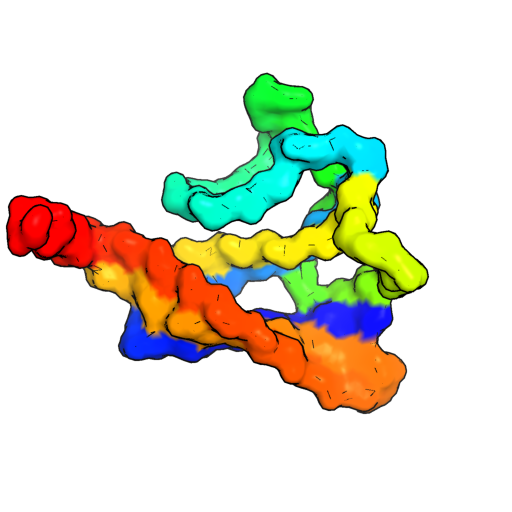.199 -12.442 1.00 84.50 118 VAL A O 1
ATOM 897 N N . LEU A 1 119 ? 3.586 3.077 -13.140 1.00 82.75 119 LEU A N 1
ATOM 898 C CA . LEU A 1 119 ? 5.008 2.963 -12.838 1.00 82.75 119 LEU A CA 1
ATOM 899 C C . LEU A 1 119 ? 5.773 2.947 -14.159 1.00 82.75 119 LEU A C 1
ATOM 901 O O . LEU A 1 119 ? 5.727 1.970 -14.909 1.00 82.75 119 LEU A O 1
ATOM 905 N N . CYS A 1 120 ? 6.444 4.052 -14.473 1.00 77.81 120 CYS A N 1
ATOM 906 C CA . CYS A 1 120 ? 7.185 4.189 -15.719 1.00 77.81 120 CYS A CA 1
ATOM 907 C C . CYS 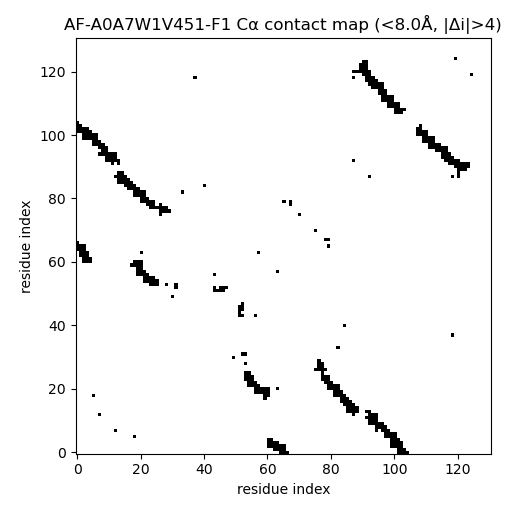A 1 120 ? 8.472 3.360 -15.673 1.00 77.81 120 CYS A C 1
ATOM 909 O O . CYS A 1 120 ? 9.407 3.687 -14.946 1.00 77.81 120 CYS A O 1
ATOM 911 N N . GLY A 1 121 ? 8.541 2.322 -16.502 1.00 73.31 121 GLY A N 1
ATOM 912 C CA . GLY A 1 121 ? 9.789 1.628 -16.786 1.00 73.31 121 GLY A CA 1
ATOM 913 C C . GLY A 1 121 ? 10.708 2.456 -17.690 1.00 73.31 121 GLY A C 1
ATOM 914 O O . GLY A 1 121 ? 10.267 3.345 -18.427 1.00 73.31 121 GLY A O 1
ATOM 915 N N . THR A 1 122 ? 12.002 2.145 -17.687 1.00 72.38 122 THR A N 1
ATOM 916 C CA . THR A 1 122 ? 12.982 2.788 -18.578 1.00 72.38 122 THR A CA 1
ATOM 917 C C . THR A 1 122 ? 12.709 2.519 -20.063 1.00 72.38 122 THR A C 1
ATOM 919 O O . THR A 1 122 ? 13.110 3.317 -20.911 1.00 72.38 122 THR A O 1
ATOM 922 N N . GLU A 1 123 ? 11.981 1.453 -20.402 1.00 72.12 123 GLU A N 1
ATOM 923 C CA . GLU A 1 123 ? 11.501 1.178 -21.761 1.00 72.12 123 GLU A CA 1
ATOM 924 C C . GLU A 1 123 ? 10.318 2.070 -22.160 1.00 72.12 123 GLU A C 1
ATOM 926 O O . GLU A 1 123 ? 10.235 2.487 -23.315 1.00 72.12 123 GLU A O 1
ATOM 931 N N . ILE A 1 124 ? 9.440 2.423 -21.212 1.00 63.03 124 ILE A N 1
ATOM 932 C CA . ILE A 1 124 ? 8.323 3.354 -21.443 1.00 63.03 124 ILE A CA 1
ATOM 933 C C . ILE A 1 124 ? 8.862 4.773 -21.646 1.00 63.03 124 ILE A C 1
ATOM 935 O O . ILE A 1 124 ? 8.454 5.457 -22.584 1.00 63.03 124 ILE A O 1
ATOM 939 N N . LEU A 1 125 ? 9.838 5.194 -20.833 1.00 53.66 125 LEU A N 1
ATOM 940 C CA . LEU A 1 125 ? 10.446 6.526 -20.938 1.00 53.66 125 LEU A CA 1
ATOM 941 C C . LEU A 1 125 ? 11.136 6.773 -22.289 1.00 53.66 125 LEU A C 1
ATOM 943 O O . LEU A 1 125 ? 11.151 7.912 -22.755 1.00 53.66 125 LEU A O 1
ATOM 947 N N . ARG A 1 126 ? 11.636 5.731 -22.972 1.00 50.19 126 ARG A N 1
ATOM 948 C CA . ARG A 1 126 ? 12.181 5.859 -24.339 1.00 50.19 126 ARG A CA 1
ATOM 949 C C . ARG A 1 126 ? 11.136 6.293 -25.374 1.00 50.19 126 ARG A C 1
ATOM 951 O O . ARG A 1 126 ? 11.519 6.854 -26.394 1.00 50.19 126 ARG A O 1
ATOM 958 N N . ASN A 1 127 ? 9.847 6.093 -25.095 1.00 47.62 127 ASN A N 1
ATOM 959 C CA . ASN A 1 127 ? 8.736 6.485 -25.964 1.00 47.62 127 ASN A CA 1
ATOM 960 C C . ASN A 1 127 ? 7.986 7.741 -25.474 1.00 47.62 127 ASN A C 1
ATOM 962 O O . ASN A 1 127 ? 7.089 8.218 -26.163 1.00 47.62 127 ASN A O 1
ATOM 966 N N . CYS A 1 128 ? 8.356 8.316 -24.324 1.00 45.19 128 CYS A N 1
ATOM 967 C CA . CYS A 1 128 ? 7.737 9.537 -23.785 1.00 45.19 128 CYS A CA 1
ATOM 968 C C . CYS A 1 128 ? 8.327 10.847 -24.355 1.00 45.19 128 CYS A C 1
ATOM 970 O O . CYS A 1 128 ? 7.953 11.925 -23.904 1.00 45.19 128 CYS A O 1
ATOM 972 N N . GLY A 1 129 ? 9.241 10.777 -25.331 1.00 40.66 129 GLY A N 1
ATOM 973 C CA . GLY A 1 129 ? 9.908 11.936 -25.948 1.00 40.66 129 GLY A CA 1
ATOM 974 C C . GLY A 1 129 ? 9.429 12.297 -27.360 1.00 40.66 129 GLY A C 1
ATOM 975 O O . GLY A 1 129 ? 10.174 12.927 -28.107 1.00 40.66 129 GLY A O 1
ATOM 976 N N . SER A 1 130 ? 8.250 11.845 -27.792 1.00 40.69 130 SER A N 1
ATOM 977 C CA . SER A 1 130 ? 7.770 12.053 -29.173 1.00 40.69 130 SER A CA 1
ATOM 978 C C . SER A 1 130 ? 6.254 12.258 -29.253 1.00 40.69 130 SER A C 1
ATOM 980 O O . SER A 1 130 ? 5.580 11.594 -30.038 1.00 40.69 130 SER A O 1
ATOM 982 N N . GLY A 1 131 ? 5.723 13.156 -28.423 1.00 35.28 131 GLY A N 1
ATOM 983 C CA . GLY A 1 131 ? 4.343 13.640 -28.492 1.00 35.28 131 GLY A CA 1
ATOM 984 C C . GLY A 1 131 ? 4.307 15.152 -28.416 1.00 35.28 131 GLY A C 1
ATOM 985 O O . GLY A 1 131 ? 4.932 15.677 -27.469 1.00 35.28 131 GLY A O 1
#

Secondary structure (DSSP, 8-state):
-EEEEEEEE-SB--SEEEEEEEE-PPTT-TT-------SSPP-TTS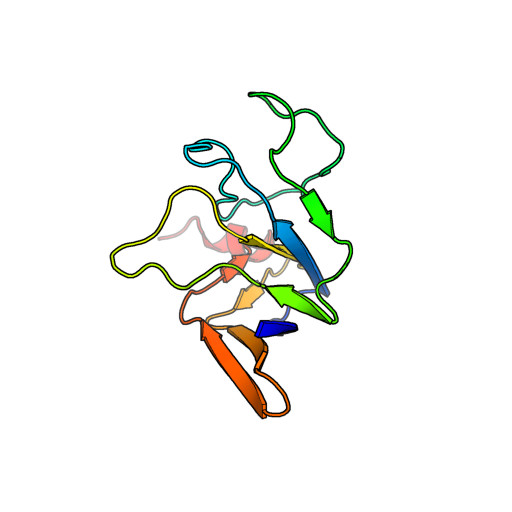EEBTEEPPSEEESS-TTEE--PPPPSSSPPSS--EEEEEEE--TT-EEESEEEEEEEETTEEEEEEE-PPEEE--HHHHTTTT--

Radius of gyration: 16.55 Å; Cα contacts (8 Å, |Δi|>4): 241; chains: 1; bounding box: 35×31×44 Å

Sequence (131 aa):
MTLEGVRLAGDKQPLSVTPWLLSDTPEGSRNATFGSVLGSPPDFSESYSSGGLPGNYTDEFDGAVIDDPCPSQGVKDGDSEVVLALETDTAGARVPHWWIDYRVGEEEFSLRVDWAIVLCGTEILRNCGSG

Solvent-accessible surface area (backbone atoms only — not comparable to full-atom values): 8097 Å² total; per-residue (Å²): 75,29,35,55,43,78,48,82,47,43,96,38,67,54,80,42,78,52,48,34,40,39,31,75,28,53,73,73,59,85,83,67,78,84,66,98,74,90,76,76,73,82,65,81,87,46,72,48,101,89,44,56,71,74,48,48,76,45,87,53,39,70,66,40,74,50,82,78,75,79,62,96,73,72,87,73,64,49,55,74,43,85,45,76,42,72,42,59,60,56,68,26,28,43,27,63,30,35,33,42,34,33,32,56,91,92,48,79,48,74,49,79,42,84,59,64,48,75,47,81,10,70,60,46,57,73,65,71,80,78,127

Foldseek 3Di:
DAWADKFFDFPDAFPDKFKKKFAQADFPPPPQDDDDDDDDDDPQVDADPVGHRDGDMDGGRHGHDAPDDDDPDDDTRHGIDMDMDTHHELQWIKGQKMWTWGDDPHDIDIDIGRHIDTGHHVVNVVVVPPD